Protein AF-A0A2N5THC2-F1 (afdb_monomer_lite)

Radius of gyration: 27.77 Å; chains: 1; bounding box: 38×72×62 Å

pLDDT: mean 71.78, std 16.45, range [36.47, 96.06]

Secondary structure (DSSP, 8-state):
-HHHHHHHHHHHHS----TTTTGGGSHHHHHHHHHHHHHHHTT---TT--SS--SS-S--PPPPPPPPPP------------------------------

Foldseek 3Di:
DQVVVQVVCCVVPVDRPPCVVVVCPRPVVVVVVVVVVVCVVVVPDCVLVDPDDDVDSPDDPDDDDDDDDPPPPPDDDDDDDDDDPDPDDDDDDDDDDDDD

Sequence (100 aa):
MAAKVDKLIYKKTGVQLRISQNHIRCFCHKVALILNAGLKALEVSSDGITKTKNSTLGFVPGLSSICEQSEEIVDEEENNEFGLDNVNDLDIDEADQQEH

Structure (mmCIF, N/CA/C/O backbone):
data_AF-A0A2N5THC2-F1
#
_entry.id   AF-A0A2N5THC2-F1
#
loop_
_atom_site.group_PDB
_atom_site.id
_atom_site.type_symbol
_atom_site.label_atom_id
_atom_site.label_alt_id
_atom_site.label_comp_id
_atom_site.label_asym_id
_atom_site.label_entity_id
_atom_site.label_seq_id
_atom_site.pdbx_PDB_ins_code
_atom_site.Cartn_x
_atom_site.Cartn_y
_atom_site.Cartn_z
_atom_site.occupancy
_atom_site.B_iso_or_equiv
_atom_site.auth_seq_id
_atom_site.auth_comp_id
_atom_site.auth_asym_id
_atom_site.auth_atom_id
_atom_site.pdbx_PDB_model_num
ATOM 1 N N . MET A 1 1 ? 0.307 6.584 -5.768 1.00 76.00 1 MET A N 1
ATOM 2 C CA . MET A 1 1 ? 1.337 5.544 -5.528 1.00 76.00 1 MET A CA 1
ATOM 3 C C . MET A 1 1 ? 1.758 4.862 -6.828 1.00 76.00 1 MET A C 1
ATOM 5 O O . MET A 1 1 ? 2.921 4.993 -7.187 1.00 76.00 1 MET A O 1
ATOM 9 N N . ALA A 1 2 ? 0.831 4.246 -7.575 1.00 82.38 2 ALA A N 1
ATOM 10 C CA . ALA A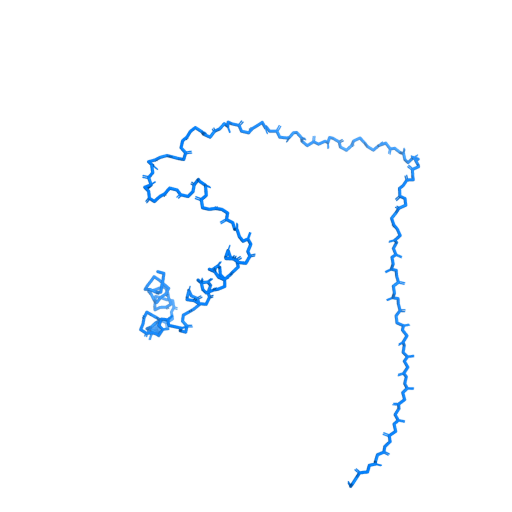 1 2 ? 1.110 3.554 -8.844 1.00 82.38 2 ALA A CA 1
ATOM 11 C C . ALA A 1 2 ? 1.969 4.365 -9.840 1.00 82.38 2 ALA A C 1
ATOM 13 O O . ALA A 1 2 ? 3.032 3.902 -10.230 1.00 82.38 2 ALA A O 1
ATOM 14 N N . ALA A 1 3 ? 1.603 5.617 -10.138 1.00 85.50 3 ALA A N 1
ATOM 15 C CA . ALA A 1 3 ? 2.354 6.462 -11.077 1.00 85.50 3 ALA A CA 1
ATOM 16 C C . ALA A 1 3 ? 3.815 6.737 -10.659 1.00 85.50 3 ALA A C 1
ATOM 18 O O . ALA A 1 3 ? 4.702 6.876 -11.500 1.00 85.50 3 ALA A O 1
ATOM 19 N N . LYS A 1 4 ? 4.089 6.811 -9.350 1.00 86.44 4 LYS A N 1
ATOM 20 C CA . LYS A 1 4 ? 5.446 7.037 -8.829 1.00 86.44 4 LYS 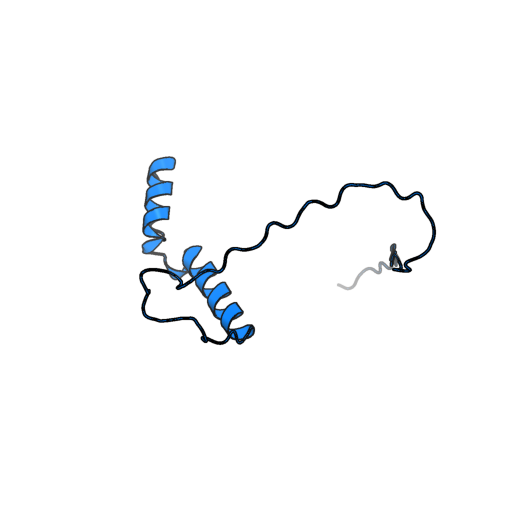A CA 1
ATOM 21 C C . LYS A 1 4 ? 6.293 5.765 -8.924 1.00 86.44 4 LYS A C 1
ATOM 23 O O . LYS A 1 4 ? 7.475 5.861 -9.241 1.00 86.44 4 LYS A O 1
ATOM 28 N N . VAL A 1 5 ? 5.678 4.600 -8.711 1.00 86.19 5 VAL A N 1
ATOM 29 C CA . VAL A 1 5 ? 6.309 3.284 -8.897 1.00 86.19 5 VAL A CA 1
ATOM 30 C C . VAL A 1 5 ? 6.586 3.021 -10.379 1.00 86.19 5 VAL A C 1
ATOM 32 O O . VAL A 1 5 ? 7.714 2.687 -10.719 1.00 86.19 5 VAL A O 1
ATOM 35 N N . ASP A 1 6 ? 5.617 3.282 -11.263 1.00 88.19 6 ASP A N 1
ATOM 36 C CA . ASP A 1 6 ? 5.797 3.221 -12.723 1.00 88.19 6 ASP A CA 1
ATOM 37 C C . ASP A 1 6 ? 7.011 4.051 -13.166 1.00 88.19 6 ASP A C 1
ATOM 39 O O . ASP A 1 6 ? 7.883 3.568 -13.888 1.00 88.19 6 ASP A O 1
ATOM 43 N N . LYS A 1 7 ? 7.112 5.294 -12.674 1.00 91.69 7 LYS A N 1
ATOM 44 C CA . LYS A 1 7 ? 8.235 6.191 -12.975 1.00 91.69 7 LYS A CA 1
ATOM 45 C C . LYS A 1 7 ? 9.574 5.658 -12.458 1.00 91.69 7 LYS A C 1
ATOM 47 O O . LYS A 1 7 ? 10.587 5.842 -13.126 1.00 91.69 7 LYS A O 1
ATOM 52 N N . LEU A 1 8 ? 9.603 5.045 -11.274 1.00 94.06 8 LEU A N 1
ATOM 53 C CA . LEU A 1 8 ? 10.820 4.459 -10.700 1.00 94.06 8 LEU A CA 1
ATOM 54 C C . LEU A 1 8 ? 11.298 3.248 -11.502 1.00 94.06 8 LEU A C 1
ATOM 56 O O . LEU A 1 8 ? 12.484 3.161 -11.804 1.00 94.06 8 LEU A O 1
ATOM 60 N N . ILE A 1 9 ? 10.382 2.353 -11.875 1.00 91.69 9 ILE A N 1
ATOM 61 C CA . ILE A 1 9 ? 10.709 1.161 -12.661 1.00 91.69 9 ILE A CA 1
ATOM 62 C C . ILE A 1 9 ? 11.212 1.574 -14.040 1.00 91.69 9 ILE A C 1
ATOM 64 O O . ILE A 1 9 ? 12.309 1.176 -14.414 1.00 91.69 9 ILE A O 1
ATOM 68 N N . TYR A 1 10 ? 10.498 2.465 -14.732 1.00 94.44 10 TYR A N 1
ATOM 69 C CA . TYR A 1 10 ? 10.930 2.967 -16.035 1.00 94.44 10 TYR A CA 1
ATOM 70 C C . TYR A 1 10 ? 12.331 3.588 -15.986 1.00 94.44 10 TYR A C 1
ATOM 72 O O . TYR A 1 10 ? 13.170 3.294 -16.829 1.00 94.44 10 TYR A O 1
ATOM 80 N N . LYS A 1 11 ? 12.630 4.391 -14.956 1.00 95.94 11 LYS A N 1
ATOM 81 C CA . LYS A 1 11 ? 13.972 4.966 -14.772 1.00 95.94 11 LYS A CA 1
ATOM 82 C C . LYS A 1 11 ? 15.068 3.919 -14.558 1.00 95.94 11 LYS A C 1
ATOM 84 O O . LYS A 1 11 ? 16.213 4.196 -14.889 1.00 95.94 11 LYS A O 1
ATOM 89 N N . LYS A 1 12 ? 14.743 2.774 -13.955 1.00 96.06 12 LYS A N 1
ATOM 90 C CA . LYS A 1 12 ? 15.722 1.755 -13.554 1.00 96.06 12 LYS A CA 1
ATOM 91 C C . LYS A 1 12 ? 15.887 0.642 -14.593 1.00 96.06 12 LYS A C 1
ATOM 93 O O . LYS A 1 12 ? 16.959 0.059 -14.669 1.00 96.06 12 LYS A O 1
ATOM 98 N N . THR A 1 13 ? 14.845 0.347 -15.370 1.00 95.62 13 THR A N 1
ATOM 99 C CA . THR A 1 13 ? 14.815 -0.790 -16.307 1.00 95.62 13 THR A CA 1
ATOM 100 C C . THR A 1 13 ? 14.480 -0.402 -17.748 1.00 95.62 13 THR A C 1
ATOM 102 O O . THR A 1 13 ? 14.589 -1.243 -18.632 1.00 95.62 13 THR A O 1
ATOM 105 N N . GLY A 1 14 ? 14.030 0.831 -18.008 1.00 93.81 14 GLY A N 1
ATOM 106 C CA . GLY A 1 14 ? 13.515 1.262 -19.316 1.00 93.81 14 GLY A CA 1
ATOM 107 C C . GLY A 1 14 ? 12.133 0.696 -19.669 1.00 93.81 14 GLY A C 1
ATOM 108 O O . GLY A 1 14 ? 11.569 1.044 -20.703 1.00 93.81 14 GLY A O 1
ATOM 109 N N . VAL A 1 15 ? 11.553 -0.152 -18.814 1.00 91.44 15 VAL A N 1
ATOM 110 C CA . VAL A 1 15 ? 10.279 -0.832 -19.080 1.00 91.44 15 VAL A CA 1
ATOM 111 C C . VAL A 1 15 ? 9.110 -0.026 -18.523 1.00 91.44 15 VAL A C 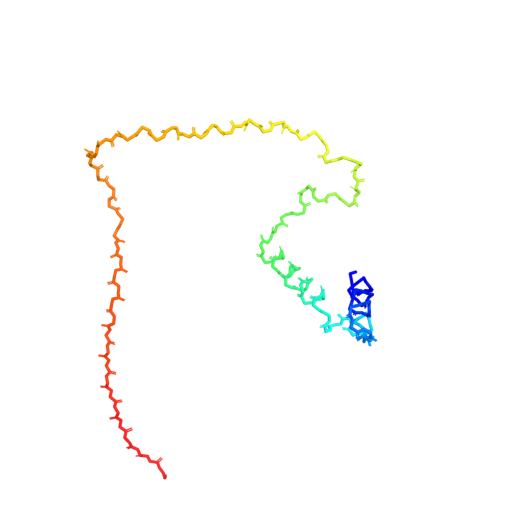1
ATOM 113 O O . VAL A 1 15 ? 9.104 0.377 -17.358 1.00 91.44 15 VAL A O 1
ATOM 116 N N . GLN A 1 16 ? 8.076 0.169 -19.341 1.00 89.50 16 GLN A N 1
ATOM 117 C CA . GLN A 1 16 ? 6.851 0.855 -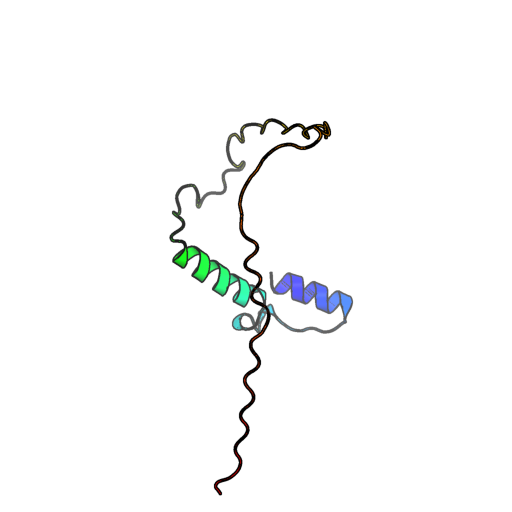18.942 1.00 89.50 16 GLN A CA 1
ATOM 118 C C . GLN A 1 16 ? 5.742 -0.152 -18.608 1.00 89.50 16 GLN A C 1
ATOM 120 O O . GLN A 1 16 ? 5.047 -0.653 -19.485 1.00 89.50 16 GLN A O 1
ATOM 125 N N . LEU A 1 17 ? 5.552 -0.430 -17.316 1.00 84.06 17 LEU A N 1
ATOM 126 C CA . LEU A 1 17 ? 4.598 -1.443 -16.841 1.00 84.06 17 LEU A CA 1
ATOM 127 C C . LEU A 1 17 ? 3.135 -0.973 -16.792 1.00 84.06 17 LEU A C 1
ATOM 129 O O . LEU A 1 17 ? 2.228 -1.799 -16.693 1.00 84.06 17 LEU A O 1
ATOM 133 N N . ARG A 1 18 ? 2.892 0.345 -16.859 1.00 85.31 18 ARG A N 1
ATOM 134 C CA . ARG A 1 18 ? 1.549 0.957 -16.826 1.00 85.31 18 ARG A CA 1
ATOM 135 C C . ARG A 1 18 ? 0.706 0.456 -15.639 1.00 85.31 18 ARG A C 1
ATOM 137 O O . ARG A 1 18 ? -0.494 0.211 -15.767 1.00 85.31 18 ARG A O 1
ATOM 144 N N . ILE A 1 19 ? 1.316 0.333 -14.461 1.00 83.12 19 ILE A N 1
ATOM 145 C CA . ILE A 1 19 ? 0.693 -0.146 -13.214 1.00 83.12 19 ILE A CA 1
ATOM 146 C C . ILE A 1 19 ? -0.565 0.661 -12.880 1.00 83.12 19 ILE A C 1
ATOM 148 O O . ILE A 1 19 ? -1.552 0.115 -12.391 1.00 83.12 19 ILE A O 1
ATOM 152 N N . SER A 1 20 ? -0.556 1.957 -13.191 1.00 78.88 20 SER A N 1
ATOM 153 C CA . SER A 1 20 ? -1.704 2.849 -12.985 1.00 78.88 20 SER A CA 1
ATOM 154 C C . SER A 1 20 ? -2.943 2.455 -13.806 1.00 78.88 20 SER A C 1
ATOM 156 O O . SER A 1 20 ? -4.063 2.682 -13.365 1.00 78.88 20 SER A O 1
ATOM 158 N N . GLN A 1 21 ? -2.757 1.844 -14.979 1.00 83.50 21 GLN A N 1
ATOM 159 C CA . GLN A 1 21 ? -3.845 1.355 -15.837 1.00 83.50 21 GLN A CA 1
ATOM 160 C C . GLN A 1 21 ? -4.296 -0.052 -15.420 1.00 83.50 21 GLN A C 1
ATOM 162 O O . GLN A 1 21 ? -5.463 -0.399 -15.561 1.00 83.50 21 GLN A O 1
ATOM 167 N N . ASN A 1 22 ? -3.400 -0.821 -14.797 1.00 77.88 22 ASN A N 1
ATOM 168 C CA . ASN A 1 22 ? -3.682 -2.113 -14.171 1.00 77.88 22 ASN A CA 1
ATOM 169 C C . ASN A 1 22 ? -3.983 -1.972 -12.665 1.00 77.88 22 ASN A C 1
ATOM 171 O O . ASN A 1 22 ? -3.505 -2.763 -11.849 1.00 77.88 22 ASN A O 1
ATOM 175 N N . HIS A 1 23 ? -4.760 -0.954 -12.277 1.00 73.56 23 HIS A N 1
ATOM 176 C CA . HIS A 1 23 ? -4.866 -0.524 -10.878 1.00 73.56 23 HIS A CA 1
ATOM 177 C C . HIS A 1 23 ? -5.372 -1.619 -9.921 1.00 73.56 23 HIS A C 1
ATOM 179 O O . HIS A 1 23 ? -4.865 -1.704 -8.810 1.00 73.56 23 HIS A O 1
ATOM 185 N N . ILE A 1 24 ? -6.276 -2.508 -10.353 1.00 74.12 24 ILE A N 1
ATOM 186 C CA . ILE A 1 24 ? -6.779 -3.624 -9.531 1.00 74.12 24 ILE A CA 1
ATOM 187 C C . ILE A 1 24 ? -5.710 -4.697 -9.250 1.00 74.12 24 ILE A C 1
ATOM 189 O O . ILE A 1 24 ? -5.746 -5.370 -8.222 1.00 74.12 24 ILE A O 1
ATOM 193 N N . ARG A 1 25 ? -4.717 -4.835 -10.142 1.00 77.31 25 ARG A N 1
ATOM 194 C CA . ARG A 1 25 ? -3.577 -5.758 -9.990 1.00 77.31 25 ARG A CA 1
ATOM 195 C C . ARG A 1 25 ? -2.367 -5.103 -9.319 1.00 77.31 25 ARG A C 1
ATOM 197 O O . ARG A 1 25 ? -1.429 -5.805 -8.950 1.00 77.31 25 ARG A O 1
ATOM 204 N N . CYS A 1 26 ? -2.375 -3.781 -9.144 1.00 81.75 26 CYS A N 1
ATOM 205 C CA . CYS A 1 26 ? -1.307 -3.062 -8.460 1.00 81.75 26 CYS A CA 1
ATOM 206 C C . CYS A 1 26 ? -1.156 -3.568 -7.023 1.00 81.75 26 CYS A C 1
ATOM 208 O O . CYS A 1 26 ? -2.137 -3.662 -6.283 1.00 81.75 26 CYS A O 1
ATOM 210 N N . PHE A 1 27 ? 0.089 -3.773 -6.588 1.00 82.81 27 PHE A N 1
ATOM 211 C CA . PHE A 1 27 ? 0.418 -4.019 -5.181 1.00 82.81 27 PHE A CA 1
ATOM 212 C C . PHE A 1 27 ? -0.251 -2.997 -4.246 1.00 82.81 27 PHE A C 1
ATOM 214 O O . PHE A 1 27 ? -0.814 -3.358 -3.220 1.00 82.81 27 PHE A O 1
ATOM 221 N N . CYS A 1 28 ? -0.295 -1.730 -4.664 1.00 82.56 28 CYS A N 1
ATOM 222 C CA . CYS A 1 28 ? -0.957 -0.655 -3.935 1.00 82.56 28 CYS A CA 1
ATOM 223 C C . CYS A 1 28 ? -2.450 -0.904 -3.663 1.00 82.56 28 CYS A C 1
ATOM 225 O O . CYS A 1 28 ? -2.941 -0.545 -2.597 1.00 82.56 28 CYS A O 1
ATOM 227 N N . HIS A 1 29 ? -3.170 -1.528 -4.598 1.00 82.88 29 HIS A N 1
ATOM 228 C CA . HIS A 1 29 ? -4.581 -1.855 -4.413 1.00 82.88 29 HIS A CA 1
ATOM 229 C C . HIS A 1 29 ? -4.751 -3.088 -3.522 1.00 82.88 29 HIS A C 1
ATOM 231 O O . HIS A 1 29 ? -5.610 -3.083 -2.650 1.00 82.88 29 HIS A O 1
ATOM 237 N N . LYS A 1 30 ? -3.873 -4.094 -3.652 1.00 86.75 30 LYS A N 1
ATOM 238 C CA . LYS A 1 30 ? -3.846 -5.256 -2.745 1.00 86.75 30 LYS A CA 1
ATOM 239 C C . LYS A 1 30 ? -3.620 -4.839 -1.288 1.00 86.75 30 LYS A C 1
ATOM 241 O O . LYS A 1 30 ? -4.364 -5.268 -0.416 1.00 86.75 30 LYS A O 1
ATOM 246 N N . VAL A 1 31 ? -2.654 -3.954 -1.037 1.00 89.69 31 VAL A N 1
ATOM 247 C CA . VAL A 1 31 ? -2.400 -3.405 0.306 1.00 89.69 31 VAL A CA 1
ATOM 248 C C . VAL A 1 31 ? -3.613 -2.633 0.822 1.00 89.69 31 VAL A C 1
ATOM 250 O O . VAL A 1 31 ? -4.014 -2.831 1.962 1.00 89.69 31 VAL A O 1
ATOM 253 N N . ALA A 1 32 ? -4.236 -1.798 -0.017 1.00 88.69 32 ALA A N 1
ATOM 254 C CA . ALA A 1 32 ? -5.437 -1.065 0.374 1.00 88.69 32 ALA A CA 1
ATOM 255 C C . ALA A 1 32 ? -6.597 -2.004 0.746 1.00 88.69 32 ALA A C 1
ATOM 257 O O . ALA A 1 32 ? -7.281 -1.753 1.731 1.00 88.69 32 ALA A O 1
ATOM 258 N N . LEU A 1 33 ? -6.801 -3.092 -0.003 1.00 89.19 33 LEU A N 1
ATOM 259 C CA . LEU A 1 33 ? -7.828 -4.091 0.304 1.00 89.19 33 LEU A CA 1
ATOM 260 C C . LEU A 1 33 ? -7.580 -4.765 1.659 1.00 89.19 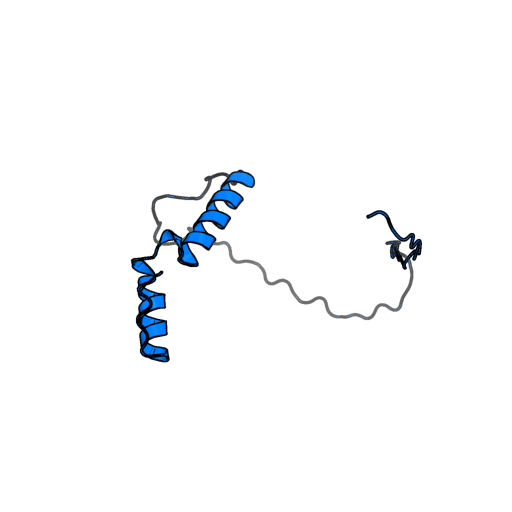33 LEU A C 1
ATOM 262 O O . LEU A 1 33 ? -8.498 -4.823 2.471 1.00 89.19 33 LEU A O 1
ATOM 266 N N . ILE A 1 34 ? -6.347 -5.214 1.920 1.00 92.50 34 ILE A N 1
ATOM 267 C CA . ILE A 1 34 ? -5.973 -5.865 3.186 1.00 92.50 34 ILE A CA 1
ATOM 268 C C . ILE A 1 34 ? -6.138 -4.898 4.358 1.00 92.50 34 ILE A C 1
ATOM 270 O O . ILE A 1 34 ? -6.802 -5.234 5.331 1.00 92.50 34 ILE A O 1
ATOM 274 N N . LEU A 1 35 ? -5.581 -3.687 4.255 1.00 89.38 35 LEU A N 1
ATOM 275 C CA . LEU A 1 35 ? -5.669 -2.688 5.320 1.00 89.38 35 LEU A CA 1
ATOM 276 C C . LEU A 1 35 ? -7.120 -2.299 5.598 1.00 89.38 35 LEU A C 1
ATOM 278 O O . LEU A 1 35 ? -7.526 -2.264 6.751 1.00 89.38 35 LEU A O 1
ATOM 282 N N . ASN A 1 36 ? -7.924 -2.055 4.562 1.00 87.06 36 ASN A N 1
ATOM 283 C CA . ASN A 1 36 ? -9.321 -1.672 4.751 1.00 87.06 36 ASN A CA 1
ATOM 284 C C . ASN A 1 36 ? -10.154 -2.802 5.370 1.00 87.06 36 ASN A C 1
ATOM 286 O O . ASN A 1 36 ? -11.018 -2.527 6.198 1.00 87.06 36 ASN A O 1
ATOM 290 N N . ALA A 1 37 ? -9.923 -4.055 4.971 1.00 90.44 37 ALA A N 1
ATOM 291 C CA . ALA A 1 37 ? -10.604 -5.205 5.561 1.00 90.44 37 ALA A CA 1
ATOM 292 C C . ALA A 1 37 ? -10.154 -5.443 7.010 1.00 90.44 37 ALA A C 1
ATOM 294 O O . ALA A 1 37 ? -10.995 -5.617 7.884 1.00 90.44 37 ALA A O 1
ATOM 295 N N . GLY A 1 38 ? -8.847 -5.375 7.272 1.00 88.19 38 GLY A N 1
ATOM 296 C CA . GLY A 1 38 ? -8.276 -5.531 8.608 1.00 88.19 38 GLY A CA 1
ATOM 297 C C . GLY A 1 38 ? -8.747 -4.445 9.573 1.00 88.19 38 GLY A C 1
ATOM 298 O O . GLY A 1 38 ? -9.225 -4.760 10.653 1.00 88.19 38 GLY A O 1
ATOM 299 N N . LEU A 1 39 ? -8.711 -3.173 9.165 1.00 86.75 39 LEU A N 1
ATOM 300 C CA . LEU A 1 39 ? -9.207 -2.060 9.983 1.00 86.75 39 LEU A CA 1
ATOM 301 C C . LEU A 1 39 ? -10.699 -2.194 10.307 1.00 86.75 39 LEU A C 1
ATOM 303 O O . LEU A 1 39 ? -11.108 -1.863 11.415 1.00 86.75 39 LEU A O 1
ATOM 307 N N . LYS A 1 40 ? -11.505 -2.701 9.364 1.00 85.31 40 LYS A N 1
ATOM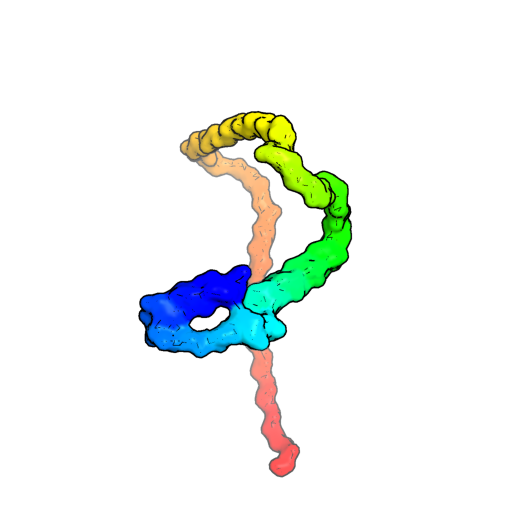 308 C CA . LYS A 1 40 ? -12.921 -3.005 9.616 1.00 85.31 40 LYS A CA 1
ATOM 309 C C . LYS A 1 40 ? -13.098 -4.154 10.605 1.00 85.31 40 LYS A C 1
ATOM 311 O O . LYS A 1 40 ? -13.954 -4.054 11.471 1.00 85.31 40 LYS A O 1
ATOM 316 N N . ALA A 1 41 ? -12.315 -5.224 10.471 1.00 89.88 41 ALA A N 1
ATOM 317 C CA . ALA A 1 41 ? -12.393 -6.388 11.353 1.00 89.88 41 ALA A CA 1
ATOM 318 C C . ALA A 1 41 ? -11.948 -6.075 12.789 1.00 89.88 41 ALA A C 1
ATOM 320 O O . ALA A 1 41 ? -12.459 -6.664 13.731 1.00 89.88 41 ALA A O 1
ATOM 321 N N . LEU A 1 42 ? -11.015 -5.137 12.950 1.00 84.19 42 LEU A N 1
ATOM 322 C CA . LEU A 1 42 ? -10.545 -4.660 14.249 1.00 84.19 42 LEU A CA 1
ATOM 323 C C . LEU A 1 42 ? -11.509 -3.665 14.920 1.00 84.19 42 LEU A C 1
ATOM 325 O O . LEU A 1 42 ? -11.201 -3.206 16.014 1.00 84.19 42 LEU A O 1
ATOM 329 N N . GLU A 1 43 ? -12.615 -3.292 14.259 1.00 79.56 43 GLU A N 1
ATOM 330 C CA . GLU A 1 43 ? -13.592 -2.293 14.729 1.00 79.56 43 GLU A CA 1
ATOM 331 C C . GLU A 1 43 ? -12.938 -1.024 15.297 1.00 79.56 43 GLU A C 1
ATOM 333 O O . GLU A 1 43 ? -13.424 -0.419 16.253 1.00 79.56 43 GLU A O 1
ATOM 338 N N . VAL A 1 44 ? -11.809 -0.609 14.708 1.00 74.50 44 VAL A N 1
ATOM 339 C CA . VAL A 1 44 ? -11.059 0.547 15.202 1.00 74.50 44 VAL A CA 1
ATOM 340 C C . VAL A 1 44 ? -11.974 1.759 15.121 1.00 74.50 44 VAL A C 1
ATOM 342 O O . VAL A 1 44 ? -12.419 2.132 14.028 1.00 74.50 44 VAL A O 1
ATOM 345 N N . SER A 1 45 ? -12.274 2.361 16.275 1.00 72.50 45 SER A N 1
ATOM 346 C CA . SER A 1 45 ? -13.131 3.536 16.307 1.00 72.50 45 SER A CA 1
ATOM 347 C C . SER A 1 45 ? -12.497 4.635 15.458 1.00 72.50 45 SER A C 1
ATOM 349 O O . SER A 1 45 ? -11.281 4.830 15.424 1.00 72.50 45 SER A O 1
ATOM 351 N N . SER A 1 46 ? -13.330 5.374 14.729 1.00 71.69 46 SER A N 1
ATOM 352 C CA . SER A 1 46 ? -12.860 6.545 13.987 1.00 71.69 46 SER A CA 1
ATOM 353 C C . SER A 1 46 ? -12.563 7.738 14.903 1.00 71.69 46 SER A C 1
ATOM 355 O O . SER A 1 46 ? -12.297 8.836 14.409 1.00 71.69 46 SER A O 1
ATOM 357 N N . ASP A 1 47 ? -12.644 7.551 16.221 1.00 70.38 47 ASP A N 1
ATOM 358 C CA . ASP A 1 47 ? -12.433 8.601 17.204 1.00 70.38 47 ASP A CA 1
ATOM 359 C C . ASP A 1 47 ? -10.982 9.080 17.126 1.00 70.38 47 ASP A C 1
ATOM 361 O O . ASP A 1 47 ? -10.031 8.305 17.185 1.00 70.38 47 ASP A O 1
ATOM 365 N N . GLY A 1 48 ? -10.805 10.382 16.906 1.00 66.50 48 GLY A N 1
ATOM 366 C CA . GLY A 1 48 ? -9.492 10.982 16.656 1.00 66.50 48 GLY A CA 1
ATOM 367 C C . GLY A 1 48 ? -9.042 10.987 15.187 1.00 66.50 48 GLY A C 1
ATOM 368 O O . GLY A 1 48 ? -8.113 11.724 14.858 1.00 66.50 48 GLY A O 1
ATOM 369 N N . ILE A 1 49 ? -9.720 10.281 14.267 1.00 68.44 49 ILE A N 1
ATOM 370 C CA . ILE A 1 49 ? -9.484 10.416 12.817 1.00 68.44 49 ILE A CA 1
ATOM 371 C C . ILE A 1 49 ? -10.256 11.637 12.300 1.00 68.44 49 ILE A C 1
ATOM 373 O O . ILE A 1 49 ? -11.394 11.555 11.833 1.00 68.44 49 ILE A O 1
ATOM 377 N N . THR A 1 50 ? -9.635 12.812 12.369 1.00 63.72 50 THR A N 1
ATOM 378 C CA . THR A 1 50 ? -10.238 14.043 11.849 1.00 63.72 50 THR A CA 1
ATOM 379 C C . THR A 1 50 ? -10.114 14.102 10.322 1.00 63.72 50 THR A C 1
ATOM 381 O O . THR A 1 50 ? -9.030 13.973 9.755 1.00 63.72 50 THR A O 1
ATOM 384 N N . LYS A 1 51 ? -11.230 14.343 9.614 1.00 66.12 51 LYS A N 1
ATOM 385 C CA . LYS A 1 51 ? -11.227 14.544 8.144 1.00 66.12 51 LYS A CA 1
ATOM 386 C C . LYS A 1 51 ? -10.431 15.786 7.732 1.00 66.12 51 LYS A C 1
ATOM 388 O O . LYS A 1 51 ? -9.918 15.866 6.617 1.00 66.12 51 LYS A O 1
ATOM 393 N N . THR A 1 52 ? -10.334 16.755 8.635 1.00 66.69 52 THR A N 1
ATOM 394 C CA . THR A 1 52 ? -9.510 17.948 8.494 1.00 66.69 52 THR A CA 1
ATOM 395 C C . THR A 1 52 ? -8.109 17.645 9.008 1.00 66.69 52 THR A C 1
ATOM 397 O O . THR A 1 52 ? -7.922 17.291 10.173 1.00 66.69 52 THR A O 1
ATOM 400 N N . LYS A 1 53 ? -7.108 17.784 8.134 1.00 61.56 53 LYS A N 1
ATOM 401 C CA . LYS A 1 53 ? -5.708 17.828 8.556 1.00 61.56 53 LYS A CA 1
ATOM 402 C C . LYS A 1 53 ? -5.494 19.148 9.279 1.00 61.56 53 LYS A C 1
ATOM 404 O O . LYS A 1 53 ? -5.283 20.176 8.641 1.00 61.56 53 LYS A O 1
ATOM 409 N N . ASN A 1 54 ? -5.580 19.123 10.598 1.00 62.75 54 ASN A N 1
ATOM 410 C CA . ASN A 1 54 ? -5.089 20.231 11.400 1.00 62.75 54 ASN A CA 1
ATOM 411 C C . ASN A 1 54 ? -3.574 20.310 11.131 1.00 62.75 54 ASN A C 1
ATOM 413 O O . ASN A 1 54 ? -2.921 19.275 10.992 1.00 62.75 54 ASN A O 1
ATOM 417 N N . SER A 1 55 ? -3.016 21.511 10.971 1.00 63.84 55 SER A N 1
ATOM 418 C CA . SER A 1 55 ? -1.616 21.741 10.554 1.00 63.84 55 SER A CA 1
ATOM 419 C C . SER A 1 55 ? -0.564 21.093 11.468 1.00 63.84 55 SER A C 1
ATOM 421 O O . SER A 1 55 ? 0.606 21.007 11.104 1.00 63.84 55 SER A O 1
ATOM 423 N N . THR A 1 56 ? -0.996 20.597 12.624 1.00 61.12 56 THR A N 1
ATOM 424 C CA . THR A 1 56 ? -0.204 19.896 13.626 1.00 61.12 56 THR A CA 1
ATOM 425 C C . THR A 1 56 ? -1.114 18.874 14.317 1.00 61.12 56 THR A C 1
ATOM 427 O O . THR A 1 56 ? -2.312 19.130 14.458 1.00 61.12 56 THR A O 1
ATOM 430 N N . LEU A 1 57 ? -0.569 17.743 14.784 1.00 61.50 57 LEU A N 1
ATOM 431 C CA . LEU A 1 57 ? -1.281 16.693 15.546 1.00 61.50 57 LEU A CA 1
ATOM 432 C C . LEU A 1 57 ? -1.772 17.160 16.942 1.00 61.50 57 LEU A C 1
ATOM 434 O O . LEU A 1 57 ? -1.963 16.350 17.842 1.00 61.50 57 LEU A O 1
ATOM 438 N N . GLY A 1 58 ? -1.973 18.464 17.145 1.00 66.38 58 GLY A N 1
ATOM 439 C CA . GLY A 1 58 ? -2.163 19.063 18.462 1.00 66.38 58 GLY A CA 1
ATOM 440 C C . GLY A 1 58 ? -0.877 19.056 19.295 1.00 66.38 58 GLY A C 1
ATOM 441 O O . GLY A 1 58 ? 0.231 18.956 18.763 1.00 66.38 58 GLY A O 1
ATOM 442 N N . PHE A 1 59 ? -1.034 19.209 20.609 1.00 70.69 59 PHE A N 1
ATOM 443 C CA . PHE A 1 59 ? 0.050 19.093 21.580 1.00 70.69 59 PHE A CA 1
ATOM 444 C C . PHE A 1 59 ? 0.435 17.618 21.730 1.00 70.69 59 PHE A C 1
ATOM 446 O O . PHE A 1 59 ? -0.357 16.820 22.227 1.00 70.69 59 PHE A O 1
ATOM 453 N N . VAL A 1 60 ? 1.643 17.260 21.295 1.00 69.25 60 VAL A N 1
ATOM 454 C CA . VAL A 1 60 ? 2.240 15.953 21.585 1.00 69.25 60 VAL A CA 1
ATOM 455 C C . VAL A 1 60 ? 3.031 16.120 22.884 1.00 69.25 60 VAL A C 1
ATOM 457 O O . VAL A 1 60 ? 4.058 16.804 22.855 1.00 69.25 60 VAL A O 1
ATOM 460 N N . PRO A 1 61 ? 2.565 15.582 24.027 1.00 73.88 61 PRO A N 1
ATOM 461 C CA . PRO A 1 61 ? 3.345 15.627 25.255 1.00 73.88 61 PRO A CA 1
ATOM 462 C C . PRO A 1 61 ? 4.690 14.940 25.014 1.00 73.88 61 PRO A C 1
ATOM 464 O O . PRO A 1 61 ? 4.753 13.880 24.389 1.00 73.88 61 PRO A O 1
ATOM 467 N N . GLY A 1 62 ? 5.770 15.567 25.478 1.00 79.38 62 GLY A N 1
ATOM 468 C CA . GLY A 1 62 ? 7.095 14.962 25.414 1.00 79.38 62 GLY A CA 1
ATOM 469 C C . GLY A 1 62 ? 7.081 13.627 26.152 1.00 79.38 62 GLY A C 1
ATOM 470 O O . GLY A 1 62 ? 6.618 13.555 27.289 1.00 79.38 62 GLY A O 1
ATOM 471 N N . LEU A 1 63 ? 7.555 12.570 25.498 1.00 82.56 63 LEU A N 1
ATOM 472 C CA . LEU A 1 63 ? 7.770 11.292 26.163 1.00 82.56 63 LEU A CA 1
ATOM 473 C C . LEU A 1 63 ? 9.030 11.411 27.023 1.00 82.56 63 LEU A C 1
ATOM 475 O O . LEU A 1 63 ? 10.062 11.883 26.542 1.00 82.56 63 LEU A O 1
ATOM 479 N N . SER A 1 64 ? 8.953 10.983 28.281 1.00 84.31 64 SER A N 1
ATOM 480 C CA . SER A 1 64 ? 10.151 10.801 29.102 1.00 84.31 64 SER A CA 1
ATOM 481 C C . SER A 1 64 ? 11.025 9.707 28.488 1.00 84.31 64 SER A C 1
ATOM 483 O O . SER A 1 64 ? 10.515 8.687 28.021 1.00 84.31 64 SER A O 1
ATOM 485 N N . SER A 1 65 ? 12.341 9.907 28.490 1.00 84.69 65 SER A N 1
ATOM 486 C CA . SER A 1 65 ? 13.292 8.864 28.109 1.00 84.69 65 SER A CA 1
ATOM 487 C C . SER A 1 65 ? 13.207 7.704 29.098 1.00 84.69 65 SER A C 1
ATOM 489 O O . SER A 1 65 ? 13.273 7.923 30.308 1.00 84.69 65 SER A O 1
ATOM 491 N N . ILE A 1 66 ? 13.094 6.479 28.590 1.00 85.38 66 ILE A N 1
ATOM 492 C CA . ILE A 1 66 ? 13.320 5.279 29.394 1.00 85.38 66 ILE A CA 1
ATOM 493 C C . ILE A 1 66 ? 14.837 5.103 29.474 1.00 85.38 66 ILE A C 1
ATOM 495 O O . ILE A 1 66 ? 15.495 4.997 28.440 1.00 85.38 66 ILE A O 1
ATOM 499 N N . CYS A 1 67 ? 15.392 5.140 30.684 1.00 84.44 67 CYS A N 1
ATOM 500 C CA . CYS A 1 67 ? 16.797 4.814 30.898 1.00 84.44 67 CYS A CA 1
ATOM 501 C C . CYS A 1 67 ? 16.992 3.308 30.706 1.00 84.44 67 CYS A C 1
ATOM 503 O O . CYS A 1 67 ? 16.178 2.516 31.182 1.00 84.44 67 CYS A O 1
ATOM 505 N N . GLU A 1 68 ? 18.065 2.925 30.021 1.00 81.62 68 GLU A N 1
ATOM 506 C CA . GLU A 1 68 ? 18.515 1.537 29.971 1.00 81.62 68 GLU A CA 1
ATOM 507 C C . GLU A 1 68 ? 18.821 1.074 31.400 1.00 81.62 68 GLU A C 1
ATOM 509 O O . GLU A 1 68 ? 19.508 1.769 32.155 1.00 81.62 68 GLU A O 1
ATOM 514 N N . GLN A 1 69 ? 18.236 -0.053 31.801 1.00 78.31 69 GLN A N 1
ATOM 515 C CA . GLN A 1 69 ? 18.526 -0.661 33.091 1.00 78.31 69 GLN A CA 1
ATOM 516 C C . GLN A 1 69 ? 19.960 -1.182 33.015 1.00 78.31 69 GLN A C 1
ATOM 518 O O . GLN A 1 69 ? 20.275 -1.969 32.126 1.00 78.31 69 GLN A O 1
ATOM 523 N N . SER A 1 70 ? 20.844 -0.702 33.890 1.00 74.44 70 SER A N 1
ATOM 524 C CA . SER A 1 70 ? 22.194 -1.249 33.977 1.00 74.44 70 SER A CA 1
ATOM 525 C C . SER A 1 70 ? 22.094 -2.740 34.274 1.00 74.44 70 SER A C 1
ATOM 527 O O . SER A 1 70 ? 21.360 -3.131 35.185 1.00 74.44 70 SER A O 1
ATOM 529 N N . GLU A 1 71 ? 22.826 -3.552 33.515 1.00 66.56 71 GLU A N 1
ATOM 530 C CA . GLU A 1 71 ? 23.065 -4.964 33.808 1.00 66.56 71 GLU A CA 1
ATOM 531 C C . GLU A 1 71 ? 23.881 -5.063 35.106 1.00 66.56 71 GLU A C 1
ATOM 533 O O . GLU A 1 71 ? 25.084 -5.315 35.108 1.00 66.56 71 GLU A O 1
ATOM 538 N N . GLU A 1 72 ? 23.242 -4.809 36.246 1.00 62.72 72 GLU A N 1
ATOM 539 C CA . GLU A 1 72 ? 23.709 -5.383 37.494 1.00 62.72 72 GLU A CA 1
ATOM 540 C C . GLU A 1 72 ? 23.375 -6.868 37.405 1.00 62.72 72 GLU A C 1
ATOM 542 O O . GLU A 1 72 ? 22.227 -7.283 37.562 1.00 62.72 72 GLU A O 1
ATOM 547 N N . ILE A 1 73 ? 24.397 -7.652 37.063 1.00 63.22 73 ILE A N 1
ATOM 548 C CA . ILE A 1 73 ? 24.444 -9.090 37.301 1.00 63.22 73 ILE A CA 1
ATOM 549 C C . ILE A 1 73 ? 24.195 -9.334 38.793 1.00 63.22 73 ILE A C 1
ATOM 551 O O . ILE A 1 73 ? 25.109 -9.341 39.612 1.00 63.22 73 ILE A O 1
ATOM 555 N N . VAL A 1 74 ? 22.928 -9.465 39.166 1.00 54.22 74 VAL A N 1
ATOM 556 C CA . VAL A 1 74 ? 22.553 -10.134 40.404 1.00 54.22 74 VAL A CA 1
ATOM 557 C C . VAL A 1 74 ? 22.658 -11.615 40.105 1.00 54.22 74 VAL A C 1
ATOM 559 O O . VAL A 1 74 ? 21.851 -12.163 39.353 1.00 54.22 74 VAL A O 1
ATOM 562 N N . ASP A 1 75 ? 23.725 -12.210 40.634 1.00 50.56 75 ASP A N 1
ATOM 563 C CA . ASP A 1 75 ? 23.902 -13.651 40.687 1.00 50.56 75 ASP A CA 1
ATOM 564 C C . ASP A 1 75 ? 22.608 -14.304 41.202 1.00 50.56 75 ASP A C 1
ATOM 566 O O . ASP A 1 75 ? 21.972 -13.824 42.143 1.00 50.56 75 ASP A O 1
ATOM 570 N N . GLU A 1 76 ? 22.225 -15.353 40.479 1.00 55.34 76 GLU A N 1
ATOM 571 C CA . GLU A 1 76 ? 21.092 -16.262 40.648 1.00 55.34 76 GLU A CA 1
ATOM 572 C C . GLU A 1 76 ? 20.608 -16.401 42.097 1.00 55.34 76 GLU A C 1
ATOM 574 O O . GLU A 1 76 ? 21.433 -16.696 42.946 1.00 55.34 76 GLU A O 1
ATOM 579 N N . GLU A 1 77 ? 19.293 -16.291 42.351 1.00 54.41 77 GLU A N 1
ATOM 580 C CA . GLU A 1 77 ? 18.466 -17.372 42.928 1.00 54.41 77 GLU A CA 1
ATOM 581 C C . GLU A 1 77 ? 16.959 -17.126 42.655 1.00 54.41 77 GLU A C 1
ATOM 583 O O . GLU A 1 77 ? 16.446 -16.014 42.758 1.00 54.41 77 GLU A O 1
ATOM 588 N N . GLU A 1 78 ? 16.271 -18.226 42.337 1.00 50.47 78 GLU A N 1
ATOM 589 C CA . GLU A 1 78 ? 14.819 -18.474 42.382 1.00 50.47 78 GLU A CA 1
ATOM 590 C C . GLU A 1 78 ? 13.859 -17.928 41.296 1.00 50.47 78 GLU A C 1
ATOM 592 O O . GLU A 1 78 ? 13.254 -16.863 41.378 1.00 50.47 78 GLU A O 1
ATOM 597 N N . ASN A 1 79 ? 13.573 -18.858 40.375 1.00 53.72 79 ASN A N 1
ATOM 598 C CA . ASN A 1 79 ? 12.238 -19.418 40.128 1.00 53.72 79 ASN A CA 1
ATOM 599 C C . ASN A 1 79 ? 11.205 -18.523 39.421 1.00 53.72 79 ASN A C 1
ATOM 601 O O . ASN A 1 79 ? 10.437 -17.809 40.054 1.00 53.72 79 ASN A O 1
ATOM 605 N N . ASN A 1 80 ? 11.091 -18.691 38.099 1.00 45.88 80 ASN A N 1
ATOM 606 C CA . ASN A 1 80 ? 9.814 -18.533 37.403 1.00 45.88 80 ASN A CA 1
ATOM 607 C C . ASN A 1 80 ? 9.658 -19.621 36.333 1.00 45.88 80 ASN A C 1
ATOM 609 O O . ASN A 1 80 ? 10.139 -19.522 35.206 1.00 45.88 80 ASN A O 1
ATOM 613 N N . GLU A 1 81 ? 8.979 -20.676 36.767 1.00 54.53 81 GLU A N 1
ATOM 614 C CA . GLU A 1 81 ? 8.194 -21.647 36.014 1.00 54.53 81 GLU A CA 1
ATOM 615 C C . GLU A 1 81 ? 7.502 -21.042 34.776 1.00 54.53 81 GLU A C 1
ATOM 617 O O . GLU A 1 81 ? 6.420 -20.472 34.863 1.00 54.53 81 GLU A O 1
ATOM 622 N N . PHE A 1 82 ? 8.100 -21.209 33.597 1.00 42.47 82 PHE A N 1
ATOM 623 C CA . PHE A 1 82 ? 7.355 -21.277 32.341 1.00 42.47 82 PHE A CA 1
ATOM 624 C C . PHE A 1 82 ? 7.891 -22.462 31.543 1.00 42.47 82 PHE A C 1
ATOM 626 O O . PHE A 1 82 ? 9.013 -22.446 31.038 1.00 42.47 82 PHE A O 1
ATOM 633 N N . GLY A 1 83 ? 7.086 -23.526 31.525 1.00 43.78 83 GLY A N 1
ATOM 634 C CA . GLY A 1 83 ? 7.383 -24.795 30.881 1.00 43.78 83 GLY A CA 1
ATOM 635 C C . GLY A 1 83 ? 7.751 -24.621 29.412 1.00 43.78 83 GLY A C 1
ATOM 636 O O . GLY A 1 83 ? 7.038 -23.992 28.631 1.00 43.78 83 GLY A O 1
ATOM 637 N N . LEU A 1 84 ? 8.890 -25.202 29.048 1.00 47.88 84 LEU A N 1
ATOM 638 C CA . LEU A 1 84 ? 9.212 -25.502 27.665 1.00 47.88 84 LEU A CA 1
ATOM 639 C C . LEU A 1 84 ? 8.351 -26.694 27.249 1.00 47.88 84 LEU A C 1
ATOM 641 O O . LEU A 1 84 ? 8.705 -27.838 27.537 1.00 47.88 84 LEU A O 1
ATOM 645 N N . ASP A 1 85 ? 7.247 -26.429 26.556 1.00 42.97 85 ASP A N 1
ATOM 646 C CA . ASP A 1 85 ? 6.499 -27.470 25.854 1.00 42.97 85 ASP A CA 1
ATOM 647 C C . ASP A 1 85 ? 7.315 -27.913 24.635 1.00 42.97 85 ASP A C 1
ATOM 649 O O . ASP A 1 85 ? 7.158 -27.455 23.502 1.00 42.97 85 ASP A O 1
ATOM 653 N N . ASN A 1 86 ? 8.263 -28.797 24.923 1.00 50.91 86 ASN A N 1
ATOM 654 C CA . ASN A 1 86 ? 8.990 -29.605 23.971 1.00 50.91 86 ASN A CA 1
ATOM 655 C C . ASN A 1 86 ? 8.036 -30.694 23.460 1.00 50.91 86 ASN A C 1
ATOM 657 O O . ASN A 1 86 ? 7.856 -31.726 24.102 1.00 50.91 86 ASN A O 1
ATOM 661 N N . VAL A 1 87 ? 7.395 -30.452 22.320 1.00 53.56 87 VAL A N 1
ATOM 662 C CA . VAL A 1 87 ? 6.751 -31.513 21.537 1.00 53.56 87 VAL A CA 1
ATOM 663 C C . VAL A 1 87 ? 7.698 -31.916 20.419 1.00 53.56 87 VAL A C 1
ATOM 665 O O . VAL A 1 87 ? 7.642 -31.397 19.308 1.00 53.56 87 VAL A O 1
ATOM 668 N N . ASN A 1 88 ? 8.604 -32.827 20.768 1.00 47.03 88 ASN A N 1
ATOM 669 C CA . ASN A 1 88 ? 9.325 -33.645 19.810 1.00 47.03 88 ASN A CA 1
ATOM 670 C C . ASN A 1 88 ? 8.372 -34.729 19.274 1.00 47.03 88 ASN A C 1
ATOM 672 O O . ASN A 1 88 ? 7.695 -35.404 20.050 1.00 47.03 88 ASN A O 1
ATOM 676 N N . ASP A 1 89 ? 8.338 -34.821 17.950 1.00 44.78 89 ASP A N 1
ATOM 677 C CA . ASP A 1 89 ? 7.910 -35.901 17.058 1.00 44.78 89 ASP A CA 1
ATOM 678 C C . ASP A 1 89 ? 7.302 -37.185 17.660 1.00 44.78 89 ASP A C 1
ATOM 680 O O . ASP A 1 89 ? 7.931 -37.915 18.428 1.00 44.78 89 ASP A O 1
ATOM 684 N N . LEU A 1 90 ? 6.117 -37.542 17.152 1.00 47.88 90 LEU A N 1
ATOM 685 C CA . LEU A 1 90 ? 5.716 -38.939 16.991 1.00 47.88 90 LEU A CA 1
ATOM 686 C C . LEU A 1 90 ? 5.555 -39.228 15.497 1.00 47.88 90 LEU A C 1
ATOM 688 O O . LEU A 1 90 ? 4.538 -38.886 14.891 1.00 47.88 90 LEU A O 1
ATOM 692 N N . ASP A 1 91 ? 6.572 -39.879 14.938 1.00 50.47 91 ASP A N 1
ATOM 693 C CA . ASP A 1 91 ? 6.468 -40.664 13.715 1.00 50.47 91 ASP A CA 1
ATOM 694 C C . ASP A 1 91 ? 5.446 -41.792 13.927 1.00 50.47 91 ASP A C 1
ATOM 696 O O . ASP A 1 91 ? 5.588 -42.613 14.837 1.00 50.47 91 ASP A O 1
ATOM 700 N N . ILE A 1 92 ? 4.425 -41.860 13.073 1.00 57.12 92 ILE A N 1
ATOM 701 C CA . ILE A 1 92 ? 3.680 -43.098 12.831 1.00 57.12 92 ILE A CA 1
ATOM 702 C C . ILE A 1 92 ? 3.700 -43.337 11.325 1.00 57.12 92 ILE A C 1
ATOM 704 O O . ILE A 1 92 ? 2.946 -42.729 10.564 1.00 57.12 92 ILE A O 1
ATOM 708 N N . ASP A 1 93 ? 4.602 -44.225 10.919 1.00 48.97 93 ASP A N 1
ATOM 709 C CA . ASP A 1 93 ? 4.550 -44.928 9.647 1.00 48.97 93 ASP A CA 1
ATOM 710 C C . ASP A 1 93 ? 3.293 -45.809 9.606 1.00 48.97 93 ASP A C 1
ATOM 712 O O . ASP A 1 93 ? 3.155 -46.697 10.440 1.00 48.97 93 ASP A O 1
ATOM 716 N N . GLU A 1 94 ? 2.432 -45.650 8.600 1.00 53.81 94 GLU A N 1
ATOM 717 C CA . GLU A 1 94 ? 1.777 -46.800 7.965 1.00 53.81 94 GLU A CA 1
ATOM 718 C C . GLU A 1 94 ? 1.573 -46.518 6.473 1.00 53.81 94 GLU A C 1
ATOM 720 O O . GLU A 1 94 ? 0.771 -45.684 6.050 1.00 53.81 94 GLU A O 1
ATOM 725 N N . ALA A 1 95 ? 2.357 -47.233 5.670 1.00 52.41 95 ALA A N 1
ATOM 726 C CA . ALA A 1 95 ? 2.077 -47.471 4.271 1.00 52.41 95 ALA A CA 1
ATOM 727 C C . ALA A 1 95 ? 1.012 -48.568 4.162 1.00 52.41 95 ALA A C 1
ATOM 729 O O . ALA A 1 95 ? 1.182 -49.627 4.762 1.00 52.41 95 ALA A O 1
ATOM 730 N N . ASP A 1 96 ? 0.007 -48.377 3.308 1.00 51.16 96 ASP A N 1
ATOM 731 C CA . ASP A 1 96 ? -0.571 -49.513 2.596 1.00 51.16 96 ASP A CA 1
ATOM 732 C C . ASP A 1 96 ? -0.901 -49.149 1.144 1.00 51.16 96 ASP A C 1
ATOM 734 O O . ASP A 1 96 ? -1.290 -48.025 0.815 1.00 51.16 96 ASP A O 1
ATOM 738 N N . GLN A 1 97 ? -0.620 -50.103 0.265 1.00 48.81 97 GLN A N 1
ATOM 739 C CA . GLN A 1 97 ? -0.646 -49.986 -1.185 1.00 48.81 97 GLN A CA 1
ATOM 740 C C . GLN A 1 97 ? -1.991 -50.455 -1.759 1.00 48.81 97 GLN A C 1
ATOM 742 O O . GLN A 1 97 ? -2.593 -51.392 -1.259 1.00 48.81 97 GLN A O 1
ATOM 747 N N . GLN A 1 98 ? -2.328 -49.876 -2.920 1.00 42.81 98 GLN A N 1
ATOM 748 C CA . GLN A 1 98 ? -3.155 -50.420 -4.014 1.00 42.81 98 GLN A CA 1
ATOM 749 C C . GLN A 1 98 ? -4.673 -50.570 -3.822 1.00 42.81 98 GLN A C 1
ATOM 751 O O . GLN A 1 98 ? -5.142 -51.472 -3.152 1.00 42.81 98 GLN A O 1
ATOM 756 N N . GLU A 1 99 ? -5.417 -49.796 -4.624 1.00 42.19 99 GLU A N 1
ATOM 757 C CA . GLU A 1 99 ? -6.487 -50.294 -5.511 1.00 42.19 99 GLU A CA 1
ATOM 758 C C . GLU A 1 99 ? -6.721 -49.272 -6.651 1.00 42.19 99 GLU A C 1
ATOM 760 O O . GLU A 1 99 ? -7.334 -48.227 -6.439 1.00 42.19 99 GLU A O 1
ATOM 765 N N . HIS A 1 100 ? -6.139 -49.515 -7.837 1.00 36.47 100 HIS A N 1
ATOM 766 C CA . HIS A 1 100 ? -6.829 -49.706 -9.131 1.00 36.47 100 HIS A CA 1
ATOM 767 C C . HIS A 1 100 ? -5.812 -49.897 -10.274 1.00 36.47 100 HIS A C 1
ATOM 769 O O . HIS A 1 100 ? -4.812 -49.146 -10.327 1.00 36.47 100 HIS A O 1
#

Organism: NCBI:txid200324